Protein AF-A0A3A9EXY8-F1 (afdb_monomer)

Sequence (76 aa):
MFTGIIEEIGTVGSILKGKHSARIEIYAKTVLGDLKIGDSVAVNGVCLTAVSLSSHSFTADVMHETLNRSSLSFLH

Radius of gyration: 11.66 Å; Cα contacts (8 Å, |Δi|>4): 127; chains: 1; bounding box: 24×26×28 Å

Nearest PDB structures (foldseek):
  4g6i-assembly1_B  TM=9.262E-01  e=2.663E-04  Brucella abortus
  1i8d-assembly1_B  TM=9.500E-01  e=6.157E-04  Escherichia coli
  1kzl-assembly1_A  TM=9.491E-01  e=8.305E-04  Schizosaccharomyces pombe
  4fxu-assembly1_C  TM=9.294E-01  e=8.817E-04  Brucella abortus
  7wuo-assembly1_C  TM=9.366E-01  e=2.749E-03  Leptospira kmetyi serovar Malaysia str. Bejo-Iso9

Solvent-accessible surface area (backbone atoms only — not comparable to full-atom values): 4750 Å² total; per-residue (Å²): 140,81,90,84,75,81,90,76,86,64,45,83,71,47,76,51,76,57,97,65,32,28,39,39,31,36,34,46,65,75,71,60,76,80,62,50,76,70,41,76,47,72,57,97,82,43,83,34,42,26,72,43,76,59,100,51,32,39,27,28,72,39,48,46,67,59,32,73,75,41,77,63,57,74,66,130

Mean predicted aligned error: 2.82 Å

pLDDT: mean 94.58, std 3.87, range [69.88, 98.0]

Secondary structure (DSSP, 8-state):
---S------EEEEEEE-SSEEEEEEE-SSGGGT--TT-EEEETTEEEEEEEE-SSEEEEEEEHHHHHHSGGGG--

Structure (mmCIF, N/CA/C/O backbone):
data_AF-A0A3A9EXY8-F1
#
_entry.id   AF-A0A3A9EXY8-F1
#
loop_
_atom_site.group_PDB
_atom_site.id
_atom_site.type_symbol
_atom_site.label_atom_id
_atom_site.label_alt_id
_atom_site.label_comp_id
_atom_site.label_asym_id
_atom_site.label_entity_id
_atom_site.label_seq_id
_atom_site.pdbx_PDB_ins_code
_atom_site.Cartn_x
_atom_site.Cartn_y
_atom_site.Cartn_z
_atom_site.occupancy
_atom_site.B_iso_or_equiv
_atom_site.auth_seq_id
_atom_site.auth_comp_id
_atom_site.auth_asym_id
_atom_site.auth_atom_id
_atom_site.pdbx_PDB_model_num
ATOM 1 N N . MET A 1 1 ? 4.011 -10.250 8.808 1.00 82.19 1 MET A N 1
ATOM 2 C CA . MET A 1 1 ? 3.274 -11.483 8.435 1.00 82.19 1 MET A CA 1
ATOM 3 C C . MET A 1 1 ? 1.795 -11.196 8.621 1.00 82.19 1 MET A C 1
ATOM 5 O O . MET A 1 1 ? 1.465 -10.599 9.636 1.00 82.19 1 MET A O 1
ATOM 9 N N . PHE A 1 2 ? 0.943 -11.557 7.658 1.00 93.06 2 PHE A N 1
ATOM 10 C CA . PHE A 1 2 ? -0.478 -11.175 7.630 1.00 93.06 2 PHE A CA 1
ATOM 11 C C . PHE A 1 2 ? -1.384 -12.396 7.815 1.00 93.06 2 PHE A C 1
ATOM 13 O O . PHE A 1 2 ? -1.022 -13.493 7.396 1.00 93.06 2 PHE A O 1
ATOM 20 N N . THR A 1 3 ? -2.560 -12.206 8.416 1.00 94.62 3 THR A N 1
ATOM 21 C CA . THR A 1 3 ? -3.543 -13.280 8.668 1.00 94.62 3 THR A CA 1
ATOM 22 C C . THR A 1 3 ? -4.406 -13.609 7.449 1.00 94.62 3 THR A C 1
ATOM 24 O O . THR A 1 3 ? -5.003 -14.680 7.395 1.00 94.62 3 THR A O 1
ATOM 27 N N . GLY A 1 4 ? -4.489 -12.693 6.479 1.00 93.88 4 GLY A N 1
ATOM 28 C CA . GLY A 1 4 ? -5.388 -12.795 5.325 1.00 93.88 4 GLY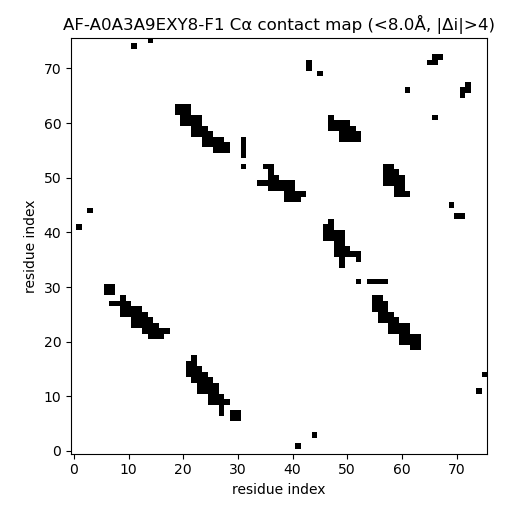 A CA 1
ATOM 29 C C . GLY A 1 4 ? -6.812 -12.287 5.584 1.00 93.88 4 GLY A C 1
ATOM 30 O O . GLY A 1 4 ? -7.629 -12.311 4.668 1.00 93.88 4 GLY A O 1
ATOM 31 N N . ILE A 1 5 ? -7.114 -11.804 6.794 1.00 96.12 5 ILE A N 1
ATOM 32 C CA . ILE A 1 5 ? -8.383 -11.134 7.099 1.00 96.12 5 ILE A CA 1
ATOM 33 C C . ILE A 1 5 ? -8.268 -9.675 6.651 1.00 96.12 5 ILE A C 1
ATOM 35 O O . ILE A 1 5 ? -7.360 -8.969 7.081 1.00 96.12 5 ILE A O 1
ATOM 39 N N . ILE A 1 6 ? -9.167 -9.242 5.767 1.00 96.19 6 ILE A N 1
ATOM 40 C CA . ILE A 1 6 ? -9.180 -7.873 5.244 1.00 96.19 6 ILE A CA 1
ATOM 41 C C . ILE A 1 6 ? -9.821 -6.941 6.276 1.00 96.19 6 ILE A C 1
ATOM 43 O O . ILE A 1 6 ? -10.970 -7.152 6.660 1.00 96.19 6 ILE A O 1
ATOM 47 N N . GLU A 1 7 ? -9.083 -5.916 6.703 1.00 95.69 7 GLU A N 1
ATOM 48 C CA . GLU A 1 7 ? -9.549 -4.937 7.697 1.00 95.69 7 GLU A CA 1
ATOM 49 C C . GLU A 1 7 ? -10.442 -3.853 7.084 1.00 95.69 7 GLU A C 1
ATOM 51 O O . GLU A 1 7 ? -11.422 -3.431 7.695 1.00 95.69 7 GLU A O 1
ATOM 56 N N . GLU A 1 8 ? -10.136 -3.415 5.860 1.00 96.12 8 GLU A N 1
ATOM 57 C CA . GLU A 1 8 ? -10.961 -2.469 5.113 1.00 96.12 8 GLU A CA 1
ATOM 58 C C . GLU A 1 8 ? -10.728 -2.556 3.599 1.00 96.12 8 GLU A C 1
ATOM 60 O O . GLU A 1 8 ? -9.772 -3.172 3.124 1.00 96.12 8 GLU A O 1
ATOM 65 N N . ILE A 1 9 ? -11.600 -1.892 2.838 1.00 96.31 9 ILE A N 1
ATOM 66 C CA . ILE A 1 9 ? -11.418 -1.652 1.405 1.00 96.31 9 ILE A CA 1
ATOM 67 C C . ILE A 1 9 ? -11.005 -0.191 1.226 1.00 96.31 9 ILE A C 1
ATOM 69 O O . ILE A 1 9 ? -11.786 0.717 1.505 1.00 96.31 9 ILE A O 1
ATOM 73 N N . GLY A 1 10 ? -9.777 0.022 0.755 1.00 95.06 10 GLY A N 1
ATOM 74 C CA . GLY A 1 10 ? -9.264 1.341 0.390 1.00 95.06 10 GLY A CA 1
ATOM 75 C C . GLY A 1 10 ? -9.556 1.719 -1.064 1.00 95.06 10 GLY A C 1
ATOM 76 O O . GLY A 1 10 ? -10.062 0.920 -1.852 1.00 95.06 10 GLY A O 1
ATOM 77 N N . THR A 1 11 ? -9.199 2.945 -1.436 1.00 96.50 11 THR A N 1
ATOM 78 C CA . THR A 1 11 ? -9.274 3.448 -2.818 1.00 96.50 11 THR A CA 1
ATOM 79 C C . THR A 1 11 ? -7.891 3.875 -3.286 1.00 96.50 11 THR A C 1
ATOM 81 O O . THR A 1 11 ? -7.186 4.579 -2.570 1.00 96.50 11 THR A O 1
ATOM 84 N N . VAL A 1 12 ? -7.493 3.475 -4.492 1.00 95.50 12 VAL A N 1
ATOM 85 C CA . VAL A 1 12 ? -6.250 3.967 -5.099 1.00 95.50 12 VAL A CA 1
ATOM 86 C C . VAL A 1 12 ? -6.448 5.427 -5.494 1.00 95.50 12 VAL A C 1
ATOM 88 O O . VAL A 1 12 ? -7.380 5.744 -6.227 1.00 95.50 12 VAL A O 1
ATOM 91 N N . GLY A 1 13 ? -5.596 6.312 -4.980 1.00 95.12 13 GLY A N 1
ATOM 92 C CA . GLY A 1 13 ? -5.659 7.743 -5.264 1.00 95.12 13 GLY A CA 1
ATOM 93 C C . GLY A 1 13 ? -4.811 8.149 -6.458 1.00 95.12 13 GLY A C 1
ATOM 94 O O . GLY A 1 13 ? -5.294 8.784 -7.391 1.00 95.12 13 GLY A O 1
ATOM 95 N N . SER A 1 14 ? -3.532 7.776 -6.434 1.00 94.50 14 SER A N 1
ATOM 96 C CA . SER A 1 14 ? -2.590 8.103 -7.500 1.00 94.50 14 SER A CA 1
ATOM 97 C C . SER A 1 14 ? -1.521 7.024 -7.658 1.00 94.50 14 SER A C 1
ATOM 99 O O . SER A 1 14 ? -1.121 6.371 -6.691 1.00 94.50 14 SER A O 1
ATOM 101 N N . ILE A 1 15 ? -1.052 6.833 -8.895 1.00 94.00 15 ILE A N 1
ATOM 102 C CA . ILE A 1 15 ? 0.073 5.949 -9.223 1.00 94.00 15 ILE A CA 1
ATOM 103 C C . ILE A 1 15 ? 1.102 6.751 -10.017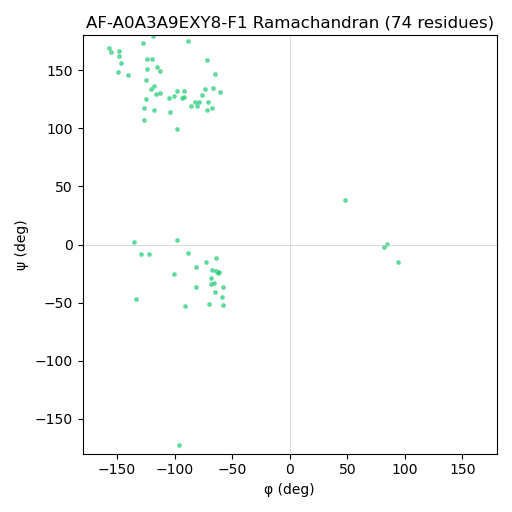 1.00 94.00 15 ILE A C 1
ATOM 105 O O . ILE A 1 15 ? 0.920 7.044 -11.199 1.00 94.00 15 ILE A O 1
ATOM 109 N N . LEU A 1 16 ? 2.220 7.076 -9.377 1.00 93.88 16 LEU A N 1
ATOM 110 C CA . LEU A 1 16 ? 3.335 7.788 -9.993 1.00 93.88 16 LEU A CA 1
ATOM 111 C C . LEU A 1 16 ? 4.401 6.782 -10.419 1.00 93.88 16 LEU A C 1
ATOM 113 O O . LEU A 1 16 ? 5.193 6.311 -9.602 1.00 93.88 16 LEU A O 1
ATOM 117 N N . LYS A 1 17 ? 4.421 6.433 -11.707 1.00 91.12 17 LYS A N 1
ATOM 118 C CA . LYS A 1 17 ? 5.396 5.489 -12.269 1.00 91.12 17 LYS A CA 1
ATOM 119 C C . LYS A 1 17 ? 6.729 6.194 -12.535 1.00 91.12 17 LYS A C 1
ATOM 121 O O . LYS A 1 17 ? 6.800 7.134 -13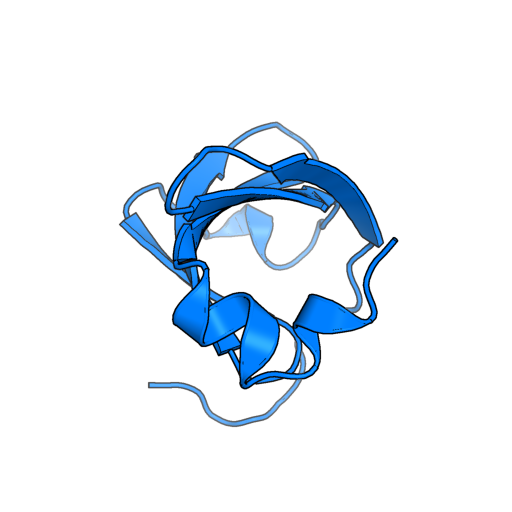.320 1.00 91.12 17 LYS A O 1
ATOM 126 N N . GLY A 1 18 ? 7.786 5.725 -11.883 1.00 90.44 18 GLY A N 1
ATOM 127 C CA . GLY A 1 18 ? 9.175 6.074 -12.164 1.00 90.44 18 GLY A CA 1
ATOM 128 C C . GLY A 1 18 ? 9.850 5.048 -13.079 1.00 90.44 18 GLY A C 1
ATOM 129 O O . GLY A 1 18 ? 9.227 4.124 -13.596 1.00 90.44 18 GLY A O 1
ATOM 130 N N . LYS A 1 19 ? 11.167 5.194 -13.273 1.00 88.69 19 LYS A N 1
ATOM 131 C CA . LYS A 1 19 ? 11.945 4.340 -14.191 1.00 88.69 19 LYS A CA 1
ATOM 132 C C . LYS A 1 19 ? 12.085 2.885 -13.714 1.00 88.69 19 LYS A C 1
ATOM 134 O O . LYS A 1 19 ? 12.145 1.978 -14.537 1.00 88.69 19 LYS A O 1
ATOM 139 N N . HIS A 1 20 ? 12.163 2.668 -12.399 1.00 90.88 20 HIS A N 1
ATOM 140 C CA . HIS A 1 20 ? 12.412 1.349 -11.792 1.00 90.88 20 HIS A CA 1
ATOM 141 C C . HIS A 1 20 ? 11.409 0.972 -10.687 1.00 90.88 20 HIS A C 1
ATOM 143 O O . HIS A 1 20 ? 11.388 -0.167 -10.222 1.00 90.88 20 HIS A O 1
ATOM 149 N N . SER A 1 21 ? 10.556 1.910 -10.286 1.00 94.00 21 SER A N 1
ATOM 150 C CA . SER A 1 21 ? 9.550 1.756 -9.237 1.00 94.00 21 SER A CA 1
ATOM 151 C C . SER A 1 21 ? 8.332 2.617 -9.559 1.00 94.00 21 SER A C 1
ATOM 153 O O . SER A 1 21 ? 8.406 3.493 -10.419 1.00 94.00 21 SER A O 1
ATOM 155 N N . ALA A 1 22 ? 7.221 2.396 -8.869 1.00 94.50 22 ALA A N 1
ATOM 156 C CA . ALA A 1 22 ? 6.116 3.341 -8.805 1.00 94.50 22 ALA A CA 1
ATOM 157 C C . ALA A 1 22 ? 5.804 3.680 -7.352 1.00 94.50 22 ALA A C 1
ATOM 159 O O . ALA A 1 22 ? 5.989 2.848 -6.467 1.00 94.50 22 ALA A O 1
ATOM 160 N N . ARG A 1 23 ? 5.291 4.884 -7.124 1.00 96.25 23 ARG A N 1
ATOM 161 C CA . ARG A 1 23 ? 4.691 5.275 -5.853 1.00 96.25 23 ARG A CA 1
ATOM 162 C C . ARG A 1 23 ? 3.181 5.198 -5.976 1.00 96.25 23 ARG A C 1
ATOM 164 O O . ARG A 1 23 ? 2.624 5.772 -6.909 1.00 96.25 23 ARG A O 1
ATOM 171 N N . ILE A 1 24 ? 2.541 4.497 -5.050 1.00 96.38 24 ILE A N 1
ATOM 172 C CA . ILE A 1 24 ? 1.085 4.357 -4.998 1.00 96.38 24 ILE A CA 1
ATOM 173 C C . ILE A 1 24 ? 0.582 5.083 -3.759 1.00 96.38 24 ILE A C 1
ATOM 175 O O . ILE A 1 24 ? 1.102 4.863 -2.666 1.00 96.38 24 ILE A O 1
ATOM 179 N N . GLU A 1 25 ? -0.426 5.927 -3.932 1.00 97.38 25 GLU A N 1
ATOM 180 C CA . GLU A 1 25 ? -1.215 6.495 -2.844 1.00 97.38 25 GLU A CA 1
ATOM 181 C C . GLU A 1 25 ? -2.514 5.708 -2.673 1.00 97.38 25 GLU A C 1
ATOM 183 O O . GLU A 1 25 ? -3.227 5.446 -3.645 1.00 97.38 25 GLU A O 1
ATOM 188 N N . ILE A 1 26 ? -2.828 5.350 -1.430 1.00 97.50 26 ILE A N 1
ATOM 189 C CA . ILE A 1 26 ? -4.018 4.578 -1.076 1.00 97.50 26 ILE A CA 1
ATOM 190 C C . ILE A 1 26 ? -4.785 5.341 -0.003 1.00 97.50 26 ILE A C 1
ATOM 192 O O . ILE A 1 26 ? -4.280 5.554 1.099 1.00 97.50 26 ILE A O 1
ATOM 196 N N . TYR A 1 27 ? -6.013 5.734 -0.332 1.00 97.56 27 TYR A N 1
ATOM 197 C CA . TYR A 1 27 ? -6.974 6.282 0.614 1.00 97.56 27 TYR A CA 1
ATOM 198 C C . TYR A 1 27 ? -7.560 5.163 1.465 1.00 97.56 27 TYR A C 1
ATOM 200 O O . TYR A 1 27 ? -8.045 4.156 0.942 1.00 97.56 27 TYR A O 1
ATOM 208 N N . ALA A 1 28 ? -7.516 5.355 2.775 1.00 96.62 28 ALA A N 1
ATOM 209 C CA . ALA A 1 28 ? -7.933 4.385 3.776 1.00 96.62 28 ALA A CA 1
ATOM 210 C C . ALA A 1 28 ? -8.312 5.130 5.063 1.00 96.62 28 ALA A C 1
ATOM 212 O O . ALA A 1 28 ? -8.009 6.318 5.201 1.00 96.62 28 ALA A O 1
ATOM 213 N N . LYS A 1 29 ? -8.992 4.473 6.004 1.00 95.25 29 LYS A N 1
ATOM 214 C CA . LYS A 1 29 ? -9.395 5.124 7.260 1.00 95.25 29 LYS A CA 1
ATOM 215 C C . LYS A 1 29 ? -9.105 4.270 8.479 1.00 95.25 29 LYS A C 1
ATOM 217 O O . LYS A 1 29 ? -8.570 4.794 9.451 1.00 95.25 29 LYS A O 1
ATOM 222 N N . THR A 1 30 ? -9.462 2.993 8.438 1.00 94.75 30 THR A N 1
ATOM 223 C CA . THR A 1 30 ? -9.326 2.091 9.586 1.00 94.75 30 THR A CA 1
ATOM 224 C C . THR A 1 30 ? -7.858 1.784 9.868 1.00 94.75 30 THR A C 1
ATOM 226 O O . THR A 1 30 ? -7.402 2.015 10.984 1.00 94.75 30 THR A O 1
ATOM 229 N N . VAL A 1 31 ? -7.098 1.368 8.852 1.00 94.31 31 VAL A N 1
ATOM 230 C CA . VAL A 1 31 ? -5.678 0.997 8.976 1.00 94.31 31 VAL A CA 1
ATOM 231 C C . VAL A 1 31 ? -4.792 2.193 9.304 1.00 94.31 31 VAL A C 1
ATOM 233 O O . VAL A 1 31 ? -3.709 2.021 9.834 1.00 94.31 31 VAL A O 1
ATOM 236 N N . LEU A 1 32 ? -5.220 3.426 9.016 1.00 95.25 32 LEU A N 1
ATOM 237 C CA . LEU A 1 32 ? -4.426 4.619 9.335 1.00 95.25 32 LEU A CA 1
ATOM 238 C C . LEU A 1 32 ? -4.391 4.942 10.836 1.00 95.25 32 LEU A C 1
ATOM 240 O O . LEU A 1 32 ? -3.579 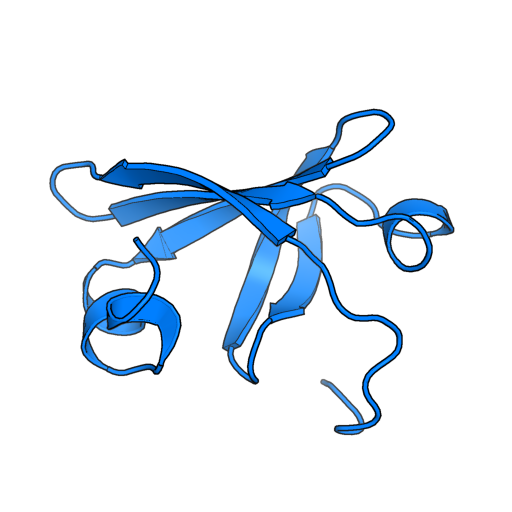5.767 11.250 1.00 95.25 32 LEU A O 1
ATOM 244 N N . GLY A 1 33 ? -5.277 4.349 11.643 1.00 93.94 33 GLY A N 1
ATOM 245 C CA . GLY A 1 33 ? -5.387 4.659 13.070 1.00 93.94 33 GLY A CA 1
ATOM 246 C C . GLY A 1 33 ? -4.152 4.261 13.881 1.00 93.94 33 GLY A C 1
ATOM 247 O O . G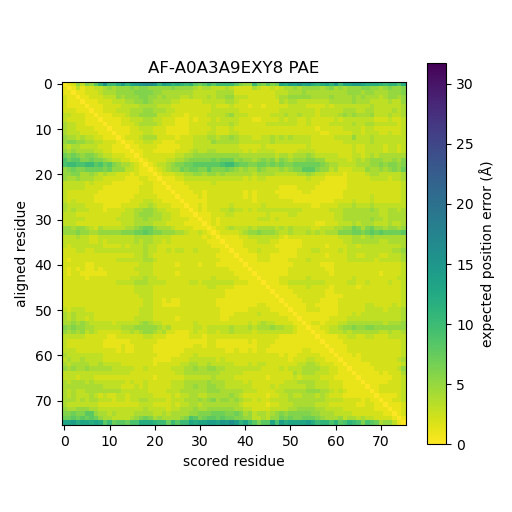LY A 1 33 ? -3.800 4.948 14.841 1.00 93.94 33 GLY A O 1
ATOM 248 N N . ASP A 1 34 ? -3.489 3.177 13.491 1.00 92.38 34 ASP A N 1
ATOM 249 C CA . ASP A 1 34 ? -2.320 2.605 14.159 1.00 92.38 34 ASP A CA 1
ATOM 250 C C . ASP A 1 34 ? -1.077 2.503 13.259 1.00 92.38 34 ASP A C 1
ATOM 252 O O . ASP A 1 34 ? 0.019 2.253 13.768 1.00 92.38 34 ASP A O 1
ATOM 256 N N . LEU A 1 35 ? -1.216 2.770 11.956 1.00 96.06 35 LEU A N 1
ATOM 257 C CA . LEU A 1 35 ? -0.123 2.720 10.989 1.00 96.06 35 LEU A CA 1
ATOM 258 C C . LEU A 1 35 ? 0.945 3.794 11.227 1.00 96.06 35 LEU A C 1
ATOM 260 O O . LEU A 1 35 ? 0.652 4.983 11.377 1.00 96.06 35 LEU A O 1
ATOM 264 N N . LYS A 1 36 ? 2.216 3.387 11.164 1.00 96.94 36 LYS A N 1
ATOM 265 C CA . LYS A 1 36 ? 3.381 4.282 11.192 1.00 96.94 36 LYS A CA 1
ATOM 266 C C . LYS A 1 36 ? 4.213 4.142 9.921 1.00 96.94 36 LYS A C 1
ATOM 268 O O . LYS A 1 36 ? 4.157 3.147 9.204 1.00 96.94 36 LYS A O 1
ATOM 273 N N . ILE A 1 37 ? 5.029 5.156 9.637 1.00 97.31 37 ILE A N 1
ATOM 274 C CA . ILE A 1 37 ? 6.019 5.071 8.555 1.00 97.31 37 ILE A CA 1
ATOM 275 C C . ILE A 1 37 ? 6.985 3.919 8.861 1.00 97.31 37 ILE A C 1
ATOM 277 O O . ILE A 1 37 ? 7.518 3.832 9.966 1.00 97.31 37 ILE A O 1
ATOM 281 N N . GLY A 1 38 ? 7.218 3.061 7.870 1.00 96.94 38 GLY A N 1
ATOM 282 C CA . GLY A 1 38 ? 8.019 1.843 7.996 1.00 96.94 38 GLY A CA 1
ATOM 283 C C . GLY A 1 38 ? 7.208 0.585 8.312 1.00 96.94 38 GLY A C 1
ATOM 284 O O . GLY A 1 38 ? 7.715 -0.518 8.097 1.00 96.94 38 GLY A O 1
ATOM 285 N N . ASP A 1 39 ? 5.952 0.719 8.740 1.00 96.75 39 ASP A N 1
ATOM 286 C CA . ASP A 1 39 ? 5.076 -0.433 8.938 1.00 96.75 39 ASP A CA 1
ATOM 287 C C . ASP A 1 39 ? 4.637 -1.031 7.598 1.00 96.75 39 ASP A C 1
ATOM 289 O O . ASP A 1 39 ? 4.692 -0.401 6.536 1.00 96.75 39 ASP A O 1
ATOM 293 N N . SER A 1 40 ? 4.221 -2.294 7.651 1.00 96.44 40 SER A N 1
ATOM 294 C CA . SER A 1 40 ? 3.819 -3.062 6.476 1.00 96.44 40 SER A CA 1
ATOM 295 C C . SER A 1 40 ? 2.304 -3.209 6.410 1.00 96.44 40 SER A C 1
ATOM 297 O O . SER A 1 40 ? 1.698 -3.746 7.333 1.00 96.44 40 SER A O 1
ATOM 299 N N . VAL A 1 41 ? 1.714 -2.822 5.282 1.00 96.31 41 VAL A N 1
ATOM 300 C CA . VAL A 1 41 ? 0.289 -2.975 4.967 1.00 96.31 41 VAL A CA 1
ATOM 301 C C . VAL A 1 41 ? 0.148 -3.916 3.779 1.00 96.31 41 VAL A C 1
ATOM 303 O O . VAL A 1 41 ? 0.811 -3.743 2.756 1.00 96.31 41 VAL A O 1
ATOM 306 N N . ALA A 1 42 ? -0.711 -4.926 3.896 1.00 96.69 42 ALA A N 1
ATOM 307 C CA . ALA A 1 42 ? -1.019 -5.810 2.778 1.00 96.69 42 ALA A CA 1
ATOM 308 C C . ALA A 1 42 ? -2.135 -5.208 1.916 1.00 96.69 42 ALA A C 1
ATOM 310 O O . ALA A 1 42 ? -3.257 -5.036 2.381 1.00 96.69 42 ALA A O 1
ATOM 311 N N . VAL A 1 43 ? -1.846 -4.945 0.642 1.00 96.31 43 VAL A N 1
ATOM 312 C CA . VAL A 1 43 ? -2.808 -4.397 -0.326 1.00 96.31 43 VAL A CA 1
ATOM 313 C C . VAL A 1 43 ? -3.003 -5.412 -1.437 1.00 96.31 43 VAL A C 1
ATOM 315 O O . VAL A 1 43 ? -2.052 -5.755 -2.137 1.00 96.31 43 VAL A O 1
ATOM 318 N N . ASN A 1 44 ? -4.222 -5.942 -1.573 1.00 94.56 44 ASN A N 1
ATOM 319 C CA . ASN A 1 44 ? -4.524 -7.065 -2.472 1.00 94.56 44 ASN A CA 1
ATOM 320 C C . ASN A 1 44 ? -3.520 -8.231 -2.337 1.00 94.56 44 ASN A C 1
ATOM 322 O O . ASN A 1 44 ? -3.116 -8.843 -3.324 1.00 94.56 44 ASN A O 1
ATOM 326 N N . GLY A 1 45 ? -3.089 -8.517 -1.103 1.00 93.75 45 GLY A N 1
ATOM 327 C CA . GLY A 1 45 ? -2.133 -9.584 -0.787 1.00 93.75 45 GLY A CA 1
ATOM 328 C C . GLY A 1 45 ? -0.655 -9.229 -0.994 1.00 93.75 45 GLY A C 1
ATOM 329 O O . GLY A 1 45 ? 0.206 -10.044 -0.671 1.00 93.75 45 GLY A O 1
ATOM 330 N N . VAL A 1 46 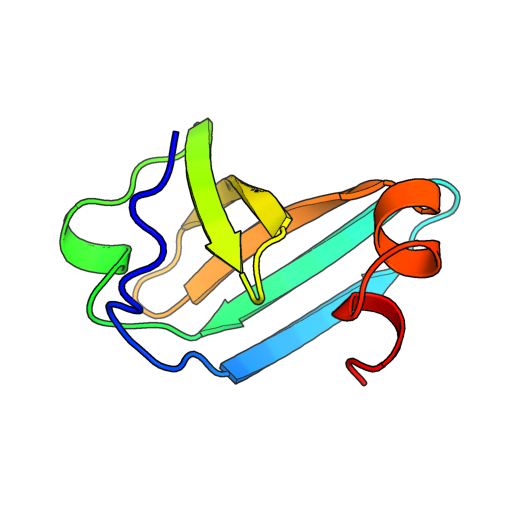? -0.332 -8.027 -1.482 1.00 96.19 46 VAL A N 1
ATOM 331 C CA . VAL A 1 46 ? 1.052 -7.558 -1.639 1.00 96.19 46 VAL A CA 1
ATOM 332 C C . VAL A 1 46 ? 1.476 -6.770 -0.407 1.00 96.19 46 VAL A C 1
ATOM 334 O O . VAL A 1 46 ? 0.817 -5.811 -0.021 1.00 96.19 46 VAL A O 1
ATOM 337 N N . CYS A 1 47 ? 2.593 -7.164 0.202 1.00 96.44 47 CYS A N 1
ATOM 338 C CA . CYS A 1 47 ? 3.184 -6.450 1.330 1.00 96.44 47 CYS A CA 1
ATOM 339 C C . CYS A 1 47 ? 3.801 -5.129 0.858 1.00 96.44 47 CYS A C 1
ATOM 341 O O . CYS A 1 47 ? 4.774 -5.147 0.102 1.00 96.44 47 CYS A O 1
ATOM 343 N N . LEU A 1 48 ? 3.262 -4.005 1.324 1.00 96.62 48 LEU A N 1
ATOM 344 C CA . LEU A 1 48 ? 3.737 -2.661 1.016 1.00 96.62 48 LEU A CA 1
ATOM 345 C C . LEU A 1 48 ? 4.202 -1.959 2.290 1.00 96.62 48 LEU A C 1
ATOM 347 O O . LEU A 1 48 ? 3.528 -2.017 3.312 1.00 96.62 48 LEU A O 1
ATOM 351 N N . THR A 1 49 ? 5.342 -1.279 2.228 1.00 97.31 49 THR A N 1
ATOM 352 C CA . THR A 1 49 ? 5.854 -0.489 3.354 1.00 97.31 49 THR A CA 1
ATOM 353 C C . THR A 1 49 ? 5.367 0.950 3.239 1.00 97.31 49 THR A C 1
ATOM 355 O O . THR A 1 49 ? 5.563 1.582 2.199 1.00 97.31 49 THR A O 1
ATOM 358 N N . ALA A 1 50 ? 4.753 1.475 4.299 1.00 97.44 50 ALA A N 1
ATOM 359 C CA . ALA A 1 50 ? 4.294 2.858 4.337 1.00 97.44 50 ALA A CA 1
ATOM 360 C C . ALA A 1 50 ? 5.496 3.817 4.343 1.00 97.44 50 ALA A C 1
ATOM 362 O O . ALA A 1 50 ? 6.299 3.808 5.277 1.00 97.44 50 ALA A O 1
ATOM 363 N N . VAL A 1 51 ? 5.625 4.649 3.307 1.00 97.69 51 VAL A N 1
ATOM 364 C CA . VAL A 1 51 ? 6.717 5.636 3.175 1.00 97.69 51 VAL A CA 1
ATOM 365 C C . VAL A 1 51 ? 6.277 7.048 3.556 1.00 97.69 51 VAL A C 1
ATOM 367 O O . VAL A 1 51 ? 7.096 7.852 3.996 1.00 97.69 51 VAL A O 1
ATOM 370 N N . SER A 1 52 ? 4.983 7.351 3.440 1.00 97.38 52 SER A N 1
ATOM 371 C CA . SER A 1 52 ? 4.383 8.561 4.000 1.00 97.38 52 SER A CA 1
ATOM 372 C C . SER A 1 52 ? 2.948 8.306 4.444 1.00 97.38 52 SER A C 1
ATOM 374 O O . SER A 1 52 ? 2.280 7.406 3.934 1.00 97.38 52 SER A O 1
ATOM 376 N N . LEU A 1 53 ? 2.483 9.126 5.384 1.00 97.31 53 LEU A N 1
ATOM 377 C CA . LEU A 1 53 ? 1.119 9.120 5.899 1.00 97.31 53 LEU A CA 1
ATOM 378 C C . LEU A 1 53 ? 0.524 10.517 5.747 1.00 97.31 53 LEU A C 1
ATOM 380 O O . LEU A 1 53 ? 1.209 11.520 5.958 1.00 97.31 53 LEU A O 1
ATOM 384 N N . SER A 1 54 ? -0.750 10.570 5.394 1.00 95.19 54 SER A N 1
ATOM 385 C CA . SER A 1 54 ? -1.593 11.754 5.472 1.00 95.19 54 SER A CA 1
ATOM 386 C C . SER A 1 54 ? -2.750 11.475 6.431 1.00 95.19 54 SER A C 1
ATOM 388 O O . SER A 1 54 ? -2.881 10.380 6.978 1.00 95.19 54 SER A O 1
ATOM 390 N N . SER A 1 55 ? -3.623 12.456 6.638 1.00 93.75 55 SER A N 1
ATOM 391 C CA . SER A 1 55 ? -4.824 12.262 7.449 1.00 93.75 55 SER A CA 1
ATOM 392 C C . SER A 1 55 ? -5.781 11.209 6.873 1.00 93.75 55 SER A C 1
ATOM 394 O O . SER A 1 55 ? -6.581 10.665 7.634 1.00 93.75 55 SER A O 1
ATOM 396 N N . HIS A 1 56 ? -5.755 10.947 5.557 1.00 96.38 56 HIS A N 1
ATOM 397 C CA . HIS A 1 56 ? -6.734 10.088 4.863 1.00 96.38 56 HIS A CA 1
ATOM 398 C C . HIS A 1 56 ? -6.104 9.090 3.876 1.00 96.38 56 HIS A C 1
ATOM 400 O O . HIS A 1 56 ? -6.825 8.369 3.190 1.00 96.38 56 HIS A O 1
ATOM 406 N N . SER A 1 57 ? -4.777 9.051 3.766 1.00 97.62 57 SER A N 1
ATOM 407 C CA . SER A 1 57 ? -4.056 8.149 2.868 1.00 97.62 57 SER A CA 1
ATOM 408 C C . SER A 1 57 ? -2.700 7.745 3.431 1.00 97.62 57 SER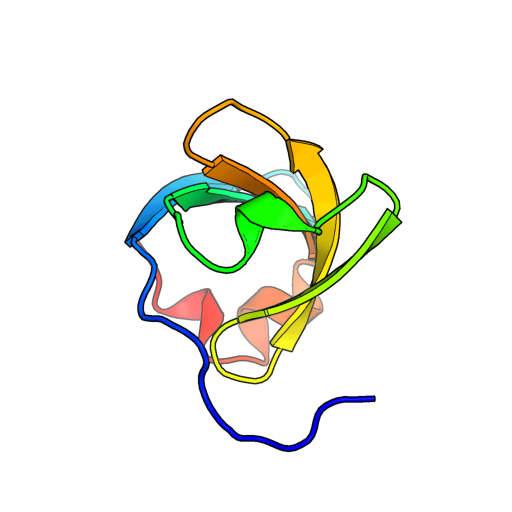 A C 1
ATOM 410 O O . SER A 1 57 ? -2.137 8.413 4.299 1.00 97.62 57 SER A O 1
ATOM 412 N N . PHE A 1 58 ? -2.141 6.671 2.888 1.00 98.00 58 PHE A N 1
ATOM 413 C CA . PHE A 1 58 ? -0.714 6.389 2.975 1.00 98.00 58 PHE A CA 1
ATOM 414 C C . PHE A 1 58 ? -0.136 6.220 1.576 1.00 98.00 58 PHE A C 1
ATOM 416 O O . PHE A 1 58 ? -0.862 5.941 0.617 1.00 98.00 58 PHE A 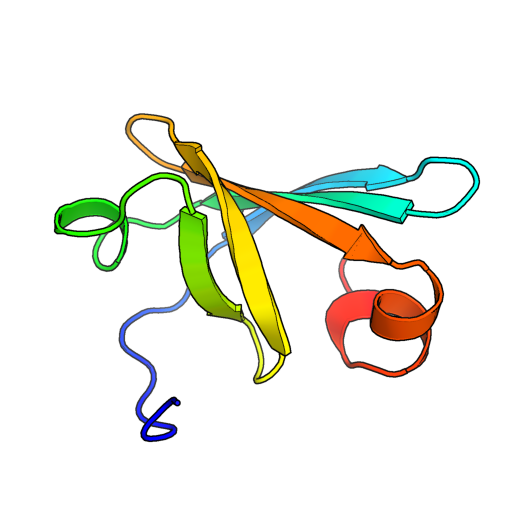O 1
ATOM 423 N N . THR A 1 59 ? 1.178 6.377 1.454 1.00 97.94 59 THR A N 1
ATOM 424 C CA . THR A 1 59 ? 1.887 6.034 0.221 1.00 97.94 59 THR A CA 1
ATOM 425 C C . THR A 1 59 ? 2.864 4.894 0.443 1.00 97.94 59 THR A C 1
ATOM 427 O O . THR A 1 59 ? 3.378 4.703 1.549 1.00 97.94 59 THR A O 1
ATOM 430 N N . ALA A 1 60 ? 3.133 4.146 -0.621 1.00 97.56 60 ALA A N 1
ATOM 431 C CA . ALA A 1 60 ? 4.138 3.095 -0.648 1.00 97.56 60 ALA A CA 1
ATOM 432 C C . ALA A 1 60 ? 4.894 3.096 -1.978 1.00 97.56 60 ALA A C 1
ATOM 434 O O . ALA A 1 60 ? 4.318 3.361 -3.037 1.00 97.56 60 ALA A O 1
ATOM 435 N N . ASP A 1 61 ? 6.181 2.760 -1.917 1.00 96.31 61 ASP A N 1
ATOM 436 C CA . ASP A 1 61 ? 7.004 2.531 -3.100 1.00 96.31 61 ASP A CA 1
ATOM 437 C C . ASP A 1 61 ? 6.966 1.046 -3.484 1.00 96.31 61 ASP A C 1
ATOM 439 O O . ASP A 1 61 ? 7.150 0.156 -2.654 1.00 96.31 61 ASP A O 1
ATOM 443 N N . VAL A 1 62 ? 6.731 0.777 -4.766 1.00 95.50 62 VAL A N 1
ATOM 444 C CA . VAL A 1 62 ? 6.575 -0.567 -5.322 1.00 95.50 62 VAL A CA 1
ATOM 445 C C . VAL A 1 62 ? 7.560 -0.750 -6.465 1.00 95.50 62 VAL A C 1
ATOM 447 O O . VAL A 1 62 ? 7.587 0.034 -7.413 1.00 95.50 62 VAL A O 1
ATOM 450 N N . MET A 1 63 ? 8.379 -1.797 -6.398 1.00 95.44 63 MET A N 1
ATOM 451 C CA . MET A 1 63 ? 9.299 -2.130 -7.486 1.00 95.44 63 MET A CA 1
ATOM 452 C C . MET A 1 63 ? 8.521 -2.533 -8.738 1.00 95.44 63 MET A C 1
ATOM 454 O O . MET A 1 63 ? 7.468 -3.166 -8.649 1.00 95.44 63 MET A O 1
ATOM 458 N N . HIS A 1 64 ? 9.058 -2.207 -9.914 1.00 92.88 64 HIS A N 1
ATOM 459 C CA . HIS A 1 64 ? 8.388 -2.510 -11.181 1.00 92.88 64 HIS A CA 1
ATOM 460 C C . HIS A 1 64 ? 8.103 -4.013 -11.355 1.00 92.88 64 HIS A C 1
ATOM 462 O O . HIS A 1 64 ? 7.032 -4.384 -11.823 1.00 92.88 64 HIS A O 1
ATOM 468 N N . GLU A 1 65 ? 9.009 -4.875 -10.887 1.00 95.12 65 GLU A N 1
ATOM 469 C CA . GLU A 1 65 ? 8.803 -6.328 -10.865 1.00 95.12 65 GLU A CA 1
ATOM 470 C C . GLU A 1 65 ? 7.568 -6.726 -10.041 1.00 95.12 65 GLU A C 1
ATOM 472 O O . GLU A 1 65 ? 6.738 -7.509 -10.496 1.00 95.12 65 GLU A O 1
ATOM 477 N N . THR A 1 66 ? 7.400 -6.145 -8.849 1.00 94.88 66 THR A N 1
ATOM 478 C CA . THR A 1 66 ? 6.248 -6.411 -7.977 1.00 94.88 66 THR A CA 1
ATOM 479 C C . THR A 1 66 ? 4.947 -5.939 -8.613 1.00 94.88 66 THR A C 1
ATOM 481 O O . THR A 1 66 ? 3.948 -6.651 -8.539 1.00 94.88 66 THR A O 1
ATOM 484 N N . LEU A 1 67 ? 4.947 -4.774 -9.271 1.00 92.00 67 LEU A N 1
ATOM 485 C CA . LEU A 1 67 ? 3.782 -4.311 -10.032 1.00 92.00 67 LEU A CA 1
ATOM 486 C C . LEU A 1 67 ? 3.412 -5.329 -11.108 1.00 92.00 67 LEU A C 1
ATOM 488 O O . LEU A 1 67 ? 2.277 -5.790 -11.137 1.00 92.00 67 LEU A O 1
ATOM 492 N N . ASN A 1 68 ? 4.381 -5.728 -11.932 1.00 91.81 68 ASN A N 1
ATOM 493 C CA . ASN A 1 68 ? 4.154 -6.593 -13.089 1.00 91.81 68 ASN A CA 1
ATOM 494 C C . ASN A 1 68 ? 3.767 -8.027 -12.711 1.00 91.81 68 ASN A C 1
ATOM 496 O O . ASN A 1 68 ? 3.058 -8.687 -13.465 1.00 91.81 68 ASN A O 1
ATOM 500 N N . ARG A 1 69 ? 4.223 -8.522 -11.555 1.00 95.25 69 ARG A N 1
ATOM 501 C CA . ARG A 1 69 ? 3.964 -9.896 -11.095 1.00 95.25 69 ARG A CA 1
ATOM 502 C C . ARG A 1 69 ? 2.811 -10.029 -10.106 1.00 95.25 69 ARG A C 1
ATOM 504 O O . ARG A 1 69 ? 2.566 -11.131 -9.619 1.00 95.25 69 ARG A O 1
ATOM 511 N N . SER A 1 70 ? 2.104 -8.943 -9.809 1.00 95.31 70 SER A N 1
ATOM 512 C CA . SER A 1 70 ? 0.945 -8.953 -8.915 1.00 95.31 70 SER A CA 1
ATOM 513 C C . SER A 1 70 ? -0.281 -8.315 -9.563 1.00 95.31 70 SER A C 1
ATOM 515 O O . SER A 1 70 ? -0.221 -7.723 -10.644 1.00 95.31 70 SER A O 1
ATOM 517 N N . SER A 1 71 ? -1.413 -8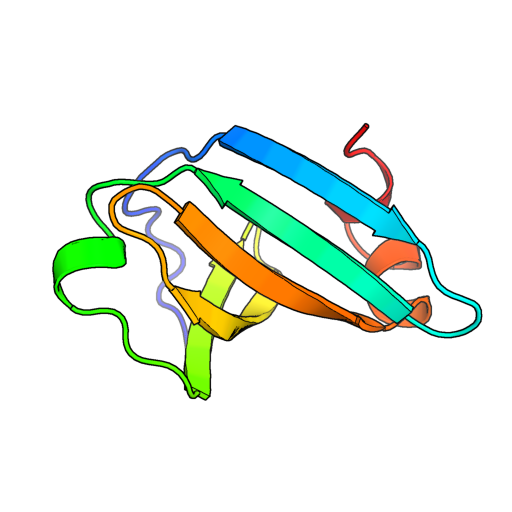.408 -8.867 1.00 93.06 71 SER A N 1
ATOM 518 C CA . SER A 1 71 ? -2.662 -7.754 -9.262 1.00 93.06 71 SER A CA 1
ATOM 519 C C . SER A 1 71 ? -2.579 -6.223 -9.245 1.00 93.06 71 SER A C 1
ATOM 521 O O . SER A 1 71 ? -3.456 -5.568 -9.804 1.00 93.06 71 SER A O 1
ATOM 523 N N . LEU A 1 72 ? -1.520 -5.640 -8.665 1.00 93.00 72 LEU A N 1
ATOM 524 C CA . LEU A 1 72 ? -1.300 -4.194 -8.676 1.00 93.00 72 LEU A CA 1
ATOM 525 C C . LEU A 1 72 ? -1.087 -3.642 -10.097 1.00 93.00 72 LEU A C 1
ATOM 527 O O . LEU A 1 72 ? -1.351 -2.465 -10.323 1.00 93.00 72 LEU A O 1
ATOM 531 N N . SER A 1 73 ? -0.665 -4.470 -11.063 1.00 92.06 73 SER A N 1
ATOM 532 C CA . SER A 1 73 ? -0.544 -4.073 -12.479 1.00 92.06 73 SER A CA 1
ATOM 533 C C . SER A 1 73 ? -1.865 -3.646 -13.128 1.00 92.06 73 SER A C 1
ATOM 535 O O . SER A 1 73 ? -1.836 -2.894 -14.102 1.00 92.06 73 SER A O 1
ATOM 537 N N . PHE A 1 74 ? -3.010 -4.096 -12.603 1.00 91.56 74 PHE A N 1
ATOM 538 C CA . PHE A 1 74 ? -4.337 -3.780 -13.144 1.00 91.56 74 PHE A CA 1
ATOM 539 C C . PHE A 1 74 ? -4.940 -2.487 -12.576 1.00 91.56 74 PHE A C 1
ATOM 541 O O . PHE A 1 74 ? -5.991 -2.043 -13.045 1.00 91.56 74 PHE A O 1
ATOM 548 N N . LEU A 1 75 ? -4.295 -1.883 -11.573 1.00 87.06 75 LEU A N 1
ATOM 549 C CA . LEU A 1 75 ? -4.724 -0.615 -10.989 1.00 87.06 75 LEU A CA 1
ATOM 550 C C . LEU A 1 75 ? -4.409 0.535 -11.959 1.00 87.06 75 LEU A C 1
ATOM 552 O O . LEU A 1 75 ? -3.310 0.596 -12.521 1.00 87.06 75 LEU A O 1
ATOM 556 N N . HIS A 1 76 ? -5.383 1.420 -12.162 1.00 69.88 76 HIS A N 1
ATOM 557 C CA . HIS A 1 76 ? -5.338 2.534 -13.109 1.00 69.88 76 HIS A CA 1
ATOM 558 C C . HIS A 1 76 ? -5.853 3.818 -12.470 1.00 69.88 76 HIS A C 1
ATOM 560 O O . HIS A 1 76 ? -6.808 3.725 -11.668 1.00 69.88 76 HIS A O 1
#

Foldseek 3Di:
DDPPDDPDDWDWDDWADDPFKIKTKIFDAPCLPPDDQQDWDQDQNDTFGFNDDDNGITMGIGTPVRCVPDPVVVHD